Protein AF-A0A4P7UMI3-F1 (afdb_monomer_lite)

Radius of gyration: 27.11 Å; chains: 1; bounding box: 53×42×76 Å

Structure (mmCIF, N/CA/C/O backbone):
data_AF-A0A4P7UMI3-F1
#
_entry.id   AF-A0A4P7UMI3-F1
#
loop_
_atom_site.group_PDB
_atom_site.id
_atom_site.type_symbol
_atom_site.label_atom_id
_atom_site.label_alt_id
_atom_site.label_comp_id
_atom_site.label_asym_id
_atom_site.label_entity_id
_atom_site.label_seq_id
_atom_site.pdbx_PDB_ins_code
_atom_site.Cartn_x
_atom_site.Cartn_y
_atom_site.Cartn_z
_atom_site.occupancy
_atom_site.B_iso_or_equiv
_atom_site.auth_seq_id
_atom_site.auth_comp_id
_atom_site.auth_asym_id
_atom_site.auth_atom_id
_atom_site.pdbx_PDB_model_num
ATOM 1 N N . MET A 1 1 ? -35.601 21.819 -49.169 1.00 41.75 1 MET A N 1
ATOM 2 C CA . MET A 1 1 ? -35.279 20.536 -48.504 1.00 41.75 1 MET A CA 1
ATOM 3 C C . MET A 1 1 ? -33.821 20.596 -48.057 1.00 41.75 1 MET A C 1
ATOM 5 O O . MET A 1 1 ? -32.950 20.647 -48.912 1.00 41.75 1 MET A O 1
ATOM 9 N N . ARG A 1 2 ? -33.549 20.750 -46.751 1.00 39.84 2 ARG A N 1
ATOM 10 C CA . ARG A 1 2 ? -32.180 20.832 -46.203 1.00 39.84 2 ARG A CA 1
ATOM 11 C C . ARG A 1 2 ? -31.706 19.417 -45.875 1.00 39.84 2 ARG A C 1
ATOM 13 O O . ARG A 1 2 ? -32.209 18.818 -44.932 1.00 39.84 2 ARG A O 1
ATOM 20 N N . SER A 1 3 ? -30.777 18.885 -46.658 1.00 42.34 3 SER A N 1
ATOM 21 C CA . SER A 1 3 ? -30.156 17.589 -46.386 1.00 42.34 3 SER A CA 1
ATOM 22 C C . SER A 1 3 ? -29.126 17.758 -45.269 1.00 42.34 3 SER A C 1
ATOM 24 O O . SER A 1 3 ? -28.119 18.443 -45.446 1.00 42.34 3 SER A O 1
ATOM 26 N N . ALA A 1 4 ? -29.408 17.182 -44.101 1.00 52.44 4 ALA A N 1
ATOM 27 C CA . ALA A 1 4 ? -28.515 17.185 -42.951 1.00 52.44 4 ALA A CA 1
ATOM 28 C C . ALA A 1 4 ? -27.269 16.333 -43.245 1.00 52.44 4 ALA A C 1
ATOM 30 O O . ALA A 1 4 ? -27.345 15.111 -43.348 1.00 52.44 4 ALA A O 1
ATOM 31 N N . GLN A 1 5 ? -26.116 16.985 -43.371 1.00 56.56 5 GLN A N 1
ATOM 32 C CA . GLN A 1 5 ? -24.813 16.330 -43.324 1.00 56.56 5 GLN A CA 1
ATOM 33 C C . GLN A 1 5 ? -24.473 16.090 -41.850 1.00 56.56 5 GLN A C 1
ATOM 35 O O . GLN A 1 5 ? -23.994 16.994 -41.174 1.00 56.56 5 GLN A O 1
ATOM 40 N N . ASN A 1 6 ? -24.747 14.892 -41.334 1.00 55.50 6 ASN A N 1
ATOM 41 C CA . ASN A 1 6 ? -24.213 14.456 -40.043 1.00 55.50 6 ASN A CA 1
ATOM 42 C C . ASN A 1 6 ? -23.105 13.428 -40.294 1.00 55.50 6 ASN A C 1
ATOM 44 O O . ASN A 1 6 ? -23.345 12.224 -40.340 1.00 55.50 6 ASN A O 1
ATOM 48 N N . SER A 1 7 ? -21.882 13.924 -40.481 1.00 50.12 7 SER A N 1
ATOM 49 C CA . SER A 1 7 ? -20.668 13.104 -40.472 1.00 50.12 7 SER A CA 1
ATOM 50 C C . SER A 1 7 ? -20.332 12.738 -39.022 1.00 50.12 7 SER A C 1
ATOM 52 O O . SER A 1 7 ? -20.150 13.656 -38.217 1.00 50.12 7 SER A O 1
ATOM 54 N N . PRO A 1 8 ? -20.225 11.452 -38.637 1.00 55.75 8 PRO A N 1
ATOM 55 C CA . PRO A 1 8 ? -19.823 11.112 -37.281 1.00 55.75 8 PRO A CA 1
ATOM 56 C C . PRO A 1 8 ? -18.382 11.576 -37.023 1.00 55.75 8 PRO A C 1
ATOM 58 O O . PRO A 1 8 ? -17.434 11.231 -37.729 1.00 55.75 8 PRO A O 1
ATOM 61 N N . SER A 1 9 ? -18.252 12.405 -35.993 1.00 61.69 9 SER A N 1
ATOM 62 C CA . SER A 1 9 ? -17.026 12.964 -35.434 1.00 61.69 9 SER A CA 1
ATOM 63 C C . SER A 1 9 ? -16.017 11.881 -35.031 1.00 61.69 9 SER A C 1
ATOM 65 O O . SER A 1 9 ? -16.383 10.924 -34.355 1.00 61.69 9 SER A O 1
ATOM 67 N N . ARG A 1 10 ? -14.755 12.083 -35.446 1.00 60.47 10 ARG A N 1
ATOM 68 C CA . ARG A 1 10 ? -13.505 11.347 -35.141 1.00 60.47 10 ARG A CA 1
ATOM 69 C C . ARG A 1 10 ? -13.609 10.187 -34.125 1.00 60.47 10 ARG A C 1
ATOM 71 O O . ARG A 1 10 ? -13.931 10.441 -32.964 1.00 60.47 10 ARG A O 1
ATOM 78 N N . PRO A 1 11 ? -13.179 8.957 -34.474 1.00 53.38 11 PRO A N 1
ATOM 79 C CA . PRO A 1 11 ? -13.021 7.905 -33.479 1.00 53.38 11 PRO A CA 1
ATOM 80 C C . PRO A 1 11 ? -11.912 8.300 -32.497 1.00 53.38 11 PRO A C 1
ATOM 82 O O . PRO A 1 11 ? -10.775 8.571 -32.890 1.00 53.38 11 PRO A O 1
ATOM 85 N N . VAL A 1 12 ? -12.240 8.339 -31.205 1.00 59.09 12 VAL A N 1
ATOM 86 C CA . VAL A 1 12 ? -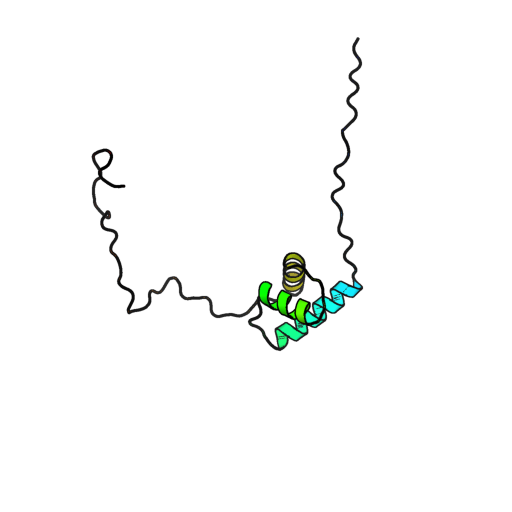11.242 8.437 -30.138 1.00 59.09 12 VAL A CA 1
ATOM 87 C C . VAL A 1 12 ? -10.432 7.147 -30.191 1.00 59.09 12 VAL A C 1
ATOM 89 O O . VAL A 1 12 ? -10.917 6.085 -29.806 1.00 59.09 12 VAL A O 1
ATOM 92 N N . LEU A 1 13 ? -9.210 7.218 -30.720 1.00 56.31 13 LEU A N 1
ATOM 93 C CA . LEU A 1 13 ? -8.275 6.100 -30.689 1.00 56.31 13 LEU A CA 1
ATOM 94 C C . LEU A 1 13 ? -7.947 5.796 -29.224 1.00 56.31 13 LEU A C 1
ATOM 96 O O . LEU A 1 13 ? -7.074 6.422 -28.624 1.00 56.31 13 LEU A O 1
ATOM 100 N N . ILE A 1 14 ? -8.653 4.829 -28.635 1.00 58.97 14 ILE A N 1
ATOM 101 C CA . ILE A 1 14 ? -8.253 4.223 -27.369 1.0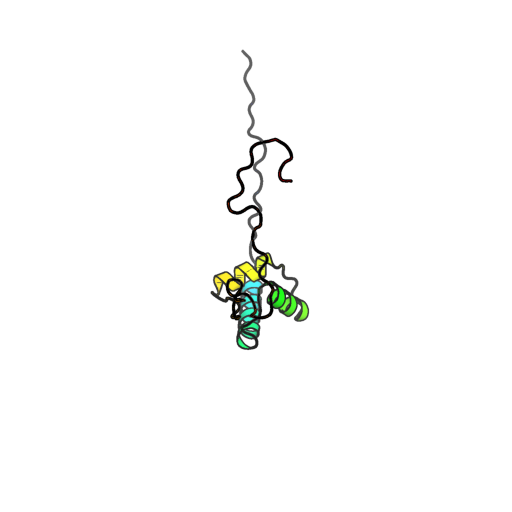0 58.97 14 ILE A CA 1
ATOM 102 C C . ILE A 1 14 ? -6.972 3.453 -27.679 1.00 58.97 14 ILE A C 1
ATOM 104 O O . ILE A 1 14 ? -7.000 2.352 -28.224 1.00 58.97 14 ILE A O 1
ATOM 108 N N . MET A 1 15 ? -5.833 4.090 -27.413 1.00 46.69 15 MET A N 1
ATOM 109 C CA . MET A 1 15 ? -4.510 3.509 -27.606 1.00 46.69 15 MET A CA 1
ATOM 110 C C . MET A 1 15 ? -4.461 2.156 -26.889 1.00 46.69 15 MET A C 1
ATOM 112 O O . MET A 1 15 ? -4.527 2.090 -25.663 1.00 46.69 15 MET A O 1
ATOM 116 N N . CYS A 1 16 ? -4.382 1.073 -27.661 1.00 50.91 16 CYS A N 1
ATOM 117 C CA . CYS A 1 16 ? -4.250 -0.277 -27.139 1.00 50.91 16 CYS A CA 1
ATOM 118 C C . CYS A 1 16 ? -2.764 -0.496 -26.811 1.00 50.91 16 CYS A C 1
ATOM 120 O O . CYS A 1 16 ? -1.949 -0.549 -27.739 1.00 50.91 16 CYS A O 1
ATOM 122 N N . PRO A 1 17 ? -2.347 -0.573 -25.534 1.00 55.03 17 PRO A N 1
ATOM 123 C CA . PRO A 1 17 ? -0.937 -0.720 -25.215 1.00 55.03 17 PRO A CA 1
ATOM 124 C C . PRO A 1 17 ? -0.482 -2.131 -25.600 1.00 55.03 17 PRO A C 1
ATOM 126 O O . PRO A 1 17 ? -0.785 -3.105 -24.909 1.00 55.03 17 PRO A O 1
ATOM 129 N N . LYS A 1 18 ? 0.272 -2.245 -26.698 1.00 58.41 18 LYS A N 1
ATOM 130 C CA . LYS A 1 18 ? 0.998 -3.468 -27.061 1.00 58.41 18 LYS A CA 1
ATOM 131 C C . LYS A 1 18 ? 2.099 -3.687 -26.023 1.00 58.41 18 LYS A C 1
ATOM 133 O O . LYS A 1 18 ? 3.158 -3.068 -26.079 1.00 58.41 18 LYS A O 1
ATOM 138 N N . ALA A 1 19 ? 1.821 -4.513 -25.017 1.00 61.34 19 ALA A N 1
ATOM 139 C CA . ALA A 1 19 ? 2.822 -4.898 -24.033 1.00 61.34 19 ALA A CA 1
ATOM 140 C C . ALA A 1 19 ? 3.894 -5.735 -24.738 1.00 61.34 19 ALA A C 1
ATOM 142 O O . ALA A 1 19 ? 3.579 -6.772 -25.312 1.00 61.34 19 ALA A O 1
ATOM 143 N N . ASN A 1 20 ? 5.151 -5.290 -24.700 1.00 73.75 20 ASN A N 1
ATOM 144 C CA . ASN A 1 20 ? 6.267 -6.109 -25.157 1.00 73.75 20 ASN A CA 1
ATOM 145 C C . ASN A 1 20 ? 6.347 -7.364 -24.252 1.00 73.75 20 ASN A C 1
ATOM 147 O O . ASN A 1 20 ? 6.548 -7.205 -23.037 1.00 73.75 20 ASN A O 1
ATOM 151 N N . PRO A 1 21 ? 6.145 -8.583 -24.790 1.00 74.62 21 PRO A N 1
ATOM 152 C CA . PRO A 1 21 ? 6.073 -9.797 -23.981 1.00 74.62 21 PRO A CA 1
ATOM 153 C C . PRO A 1 21 ? 7.421 -10.137 -23.334 1.00 74.62 21 PRO A C 1
ATOM 155 O O . PRO A 1 21 ? 7.445 -10.515 -22.167 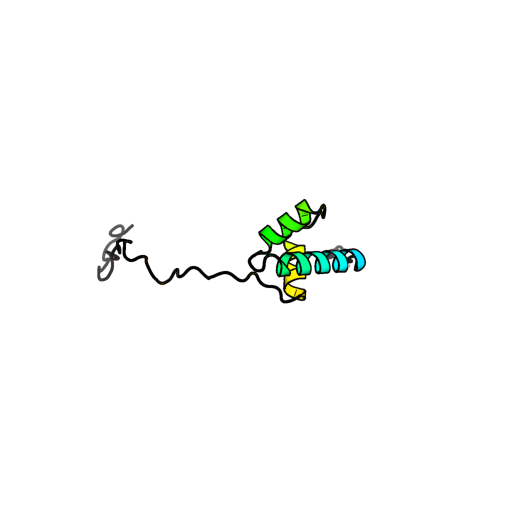1.00 74.62 21 PRO A O 1
ATOM 158 N N . ALA A 1 22 ? 8.542 -9.895 -24.023 1.00 82.44 22 ALA A N 1
ATOM 159 C CA . ALA A 1 22 ? 9.877 -10.233 -23.527 1.00 82.44 22 ALA A CA 1
ATOM 160 C C . ALA A 1 22 ? 10.243 -9.443 -22.259 1.00 82.44 22 ALA A C 1
ATOM 162 O O . ALA A 1 22 ? 10.556 -10.022 -21.223 1.00 82.44 22 ALA A O 1
ATOM 163 N N . LEU A 1 23 ? 10.091 -8.114 -22.295 1.00 86.25 23 LEU A N 1
ATOM 164 C CA . LEU A 1 23 ? 10.327 -7.262 -21.120 1.00 86.25 23 LEU A CA 1
ATOM 165 C C . LEU A 1 23 ? 9.359 -7.561 -19.971 1.00 86.25 23 LEU A C 1
ATOM 167 O O . LEU A 1 23 ? 9.655 -7.284 -18.815 1.00 86.25 23 LEU A O 1
ATOM 171 N N . THR A 1 24 ? 8.171 -8.076 -20.280 1.00 89.81 24 THR A N 1
ATOM 172 C CA . THR A 1 24 ? 7.184 -8.419 -19.255 1.00 89.81 24 THR A CA 1
ATOM 173 C C . THR A 1 24 ? 7.607 -9.660 -18.476 1.00 89.81 24 THR A C 1
ATOM 175 O O . THR A 1 24 ? 7.483 -9.653 -17.256 1.00 89.81 24 THR A O 1
ATOM 178 N N . LEU A 1 25 ? 8.162 -10.667 -19.154 1.00 91.56 25 LEU A N 1
ATOM 179 C CA . LEU A 1 25 ? 8.686 -11.875 -18.517 1.00 91.56 25 LEU A CA 1
ATOM 180 C C . LEU A 1 25 ? 9.893 -11.576 -17.627 1.00 91.56 25 LEU A C 1
ATOM 182 O O . LEU A 1 25 ? 9.907 -12.013 -16.482 1.00 91.56 25 LEU A O 1
ATOM 186 N N . VAL A 1 26 ? 10.841 -10.761 -18.102 1.00 93.94 26 VAL A N 1
ATOM 187 C CA . VAL A 1 26 ? 12.000 -10.341 -17.293 1.00 93.94 26 VAL A CA 1
ATOM 188 C C . VAL A 1 26 ? 11.538 -9.639 -16.014 1.00 93.94 26 VAL A C 1
ATOM 190 O O . VAL A 1 26 ? 11.950 -9.997 -14.918 1.00 93.94 26 VAL A O 1
ATOM 193 N N . LEU A 1 27 ? 10.597 -8.694 -16.123 1.00 93.44 27 LEU A N 1
ATOM 194 C CA . LEU A 1 27 ? 10.054 -8.014 -14.944 1.00 93.44 27 LEU A CA 1
ATOM 195 C C . LEU A 1 27 ? 9.319 -8.966 -13.993 1.00 93.44 27 LEU A C 1
ATOM 197 O O . LEU A 1 27 ? 9.367 -8.754 -12.788 1.00 93.44 27 LEU A O 1
ATOM 201 N N . MET A 1 28 ? 8.615 -9.977 -14.508 1.00 94.50 28 MET A N 1
ATOM 202 C CA . MET A 1 28 ? 7.963 -10.982 -13.665 1.00 94.50 28 MET A CA 1
ATOM 203 C C . MET A 1 28 ? 8.990 -11.829 -12.905 1.00 94.50 28 MET A C 1
ATOM 205 O O . MET A 1 28 ? 8.799 -12.048 -11.716 1.00 94.50 28 MET A O 1
ATOM 209 N N . GLN A 1 29 ? 10.088 -12.237 -13.548 1.00 95.06 29 GLN A N 1
ATOM 210 C CA . GLN A 1 29 ? 11.175 -12.984 -12.903 1.00 95.06 29 GLN A CA 1
ATOM 211 C C . GLN A 1 29 ? 11.853 -12.170 -11.795 1.00 95.06 29 GLN A C 1
ATOM 213 O O . GLN A 1 29 ? 12.053 -12.674 -10.694 1.00 95.06 29 GLN A O 1
ATOM 218 N N . GLU A 1 30 ? 12.145 -10.893 -12.048 1.00 95.38 30 GLU A N 1
ATOM 219 C CA . GLU A 1 30 ? 12.748 -10.019 -11.033 1.00 95.38 30 GLU A CA 1
ATOM 220 C C . GLU A 1 30 ? 11.800 -9.750 -9.858 1.00 95.38 30 GLU A C 1
ATOM 222 O O . GLU A 1 30 ? 12.226 -9.720 -8.704 1.00 95.38 30 GLU A O 1
ATOM 227 N N . ILE A 1 31 ? 10.498 -9.588 -10.130 1.00 95.00 31 ILE A N 1
ATOM 228 C CA . ILE A 1 31 ? 9.487 -9.459 -9.072 1.00 95.00 31 ILE A CA 1
ATOM 229 C C . ILE A 1 31 ? 9.433 -10.732 -8.225 1.00 95.00 31 ILE A C 1
ATOM 231 O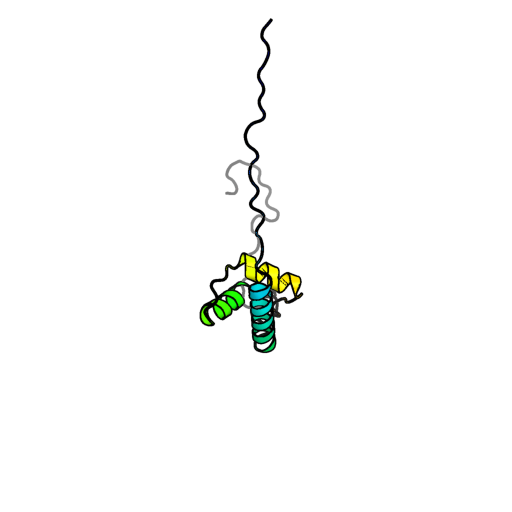 O . ILE A 1 31 ? 9.358 -10.626 -7.004 1.00 95.00 31 ILE A O 1
ATOM 235 N N . ASP A 1 32 ? 9.464 -11.909 -8.851 1.00 95.00 32 ASP A N 1
ATOM 236 C CA . ASP A 1 32 ? 9.421 -13.199 -8.157 1.00 95.00 32 ASP A CA 1
ATOM 237 C C . ASP A 1 32 ? 10.640 -13.391 -7.244 1.00 95.00 32 ASP A C 1
ATOM 239 O O . ASP A 1 32 ? 10.504 -13.695 -6.055 1.00 95.00 32 ASP A O 1
ATOM 243 N N . ARG A 1 33 ? 11.836 -13.090 -7.766 1.00 95.38 33 ARG A N 1
ATOM 244 C CA . ARG A 1 33 ? 13.089 -13.112 -7.005 1.00 95.38 33 ARG A CA 1
ATOM 245 C C . ARG A 1 33 ? 13.041 -12.164 -5.807 1.00 95.38 33 ARG A C 1
ATOM 247 O O . ARG A 1 33 ? 13.268 -12.587 -4.676 1.00 95.38 33 ARG A O 1
ATOM 254 N N . ALA A 1 34 ? 12.695 -10.897 -6.038 1.00 94.31 34 ALA A N 1
ATOM 255 C CA . ALA A 1 34 ? 12.630 -9.894 -4.977 1.00 94.31 34 ALA A CA 1
ATOM 256 C C . ALA A 1 34 ? 11.564 -10.229 -3.922 1.00 94.31 34 ALA A C 1
ATOM 258 O O . ALA A 1 34 ? 11.750 -9.942 -2.742 1.00 94.31 34 ALA A O 1
ATOM 259 N N . PHE A 1 35 ? 10.444 -10.836 -4.325 1.00 93.44 35 PHE A N 1
ATOM 260 C CA . PHE A 1 35 ? 9.391 -11.247 -3.399 1.00 93.44 35 PHE A CA 1
ATOM 261 C C . PHE A 1 35 ? 9.790 -12.472 -2.564 1.00 93.44 35 PHE A C 1
ATOM 263 O O . PHE A 1 35 ? 9.421 -12.549 -1.393 1.00 93.44 35 PHE A O 1
ATOM 270 N N . THR A 1 36 ? 10.570 -13.391 -3.138 1.00 92.69 36 THR A N 1
ATOM 271 C CA . THR A 1 36 ? 11.130 -14.553 -2.429 1.00 92.69 36 THR A CA 1
ATOM 272 C C . THR A 1 36 ? 12.109 -14.121 -1.339 1.00 92.69 36 THR A C 1
ATOM 274 O O . THR A 1 36 ? 12.066 -14.644 -0.228 1.00 92.69 36 THR A O 1
ATOM 277 N N . GLU A 1 37 ? 12.959 -13.135 -1.630 1.00 93.38 37 GLU A N 1
ATOM 278 C CA . GLU A 1 37 ? 13.898 -12.574 -0.652 1.00 93.38 37 GLU A CA 1
ATOM 279 C C . GLU A 1 37 ? 13.176 -11.703 0.396 1.00 93.38 37 GLU A C 1
ATOM 281 O O . GLU A 1 37 ? 13.476 -11.775 1.591 1.00 93.38 37 GLU A O 1
ATOM 286 N N . TRP A 1 38 ? 12.185 -10.907 -0.026 1.00 92.75 38 TRP A N 1
ATOM 287 C CA . TRP A 1 38 ? 11.497 -9.933 0.827 1.00 92.75 38 TRP A CA 1
ATOM 288 C C . TRP A 1 38 ? 9.962 -9.965 0.647 1.00 92.75 38 TRP A C 1
ATOM 290 O O . TRP A 1 38 ? 9.380 -9.116 -0.041 1.00 92.75 38 TRP A O 1
ATOM 300 N N . PRO A 1 39 ? 9.247 -10.872 1.341 1.00 90.38 39 PRO A N 1
ATOM 301 C CA . PRO A 1 39 ? 7.806 -11.094 1.139 1.00 90.38 39 PRO A CA 1
ATOM 302 C C . PRO A 1 39 ? 6.903 -9.949 1.641 1.00 90.38 39 PRO A C 1
ATOM 304 O O . PRO A 1 39 ? 5.689 -9.946 1.416 1.00 90.38 39 PRO A O 1
ATOM 307 N N . PHE A 1 40 ? 7.471 -8.946 2.315 1.00 90.19 40 PHE A N 1
ATOM 308 C CA . PHE A 1 40 ? 6.757 -7.759 2.795 1.00 90.19 40 PHE A CA 1
ATOM 309 C C . PHE A 1 40 ? 6.727 -6.609 1.772 1.00 90.19 40 PHE A C 1
ATOM 311 O O . PHE A 1 40 ? 6.057 -5.597 2.006 1.00 90.19 40 PHE A O 1
ATOM 318 N N . LEU A 1 41 ? 7.424 -6.735 0.635 1.00 92.12 41 LEU A N 1
ATOM 319 C CA . LEU A 1 41 ? 7.502 -5.668 -0.360 1.00 92.12 41 LEU A CA 1
ATOM 320 C C . LEU A 1 41 ? 6.153 -5.433 -1.048 1.00 92.12 41 LEU A C 1
ATOM 322 O O . LEU A 1 41 ? 5.664 -6.218 -1.861 1.00 92.12 41 LEU A O 1
ATOM 326 N N . GLY A 1 42 ? 5.556 -4.277 -0.764 1.00 92.12 42 GLY A N 1
ATOM 327 C CA . GLY A 1 42 ? 4.380 -3.790 -1.481 1.00 92.12 42 GLY A CA 1
ATOM 328 C C . GLY A 1 42 ? 4.719 -3.197 -2.849 1.00 92.12 42 GLY A C 1
ATOM 329 O O . GLY A 1 42 ? 5.864 -2.892 -3.160 1.00 92.12 42 GLY A O 1
ATOM 330 N N . VAL A 1 43 ? 3.687 -2.892 -3.641 1.00 94.69 43 VAL A N 1
ATOM 331 C CA . VAL A 1 43 ? 3.811 -2.303 -4.994 1.00 94.69 43 VAL A CA 1
ATOM 332 C C . VAL A 1 43 ? 4.750 -1.089 -5.057 1.00 94.69 43 VAL A C 1
ATOM 334 O O . VAL A 1 43 ? 5.435 -0.886 -6.057 1.00 94.69 43 VAL A O 1
ATOM 337 N N . ARG A 1 44 ? 4.752 -0.235 -4.022 1.00 94.06 44 ARG A N 1
ATOM 338 C CA . ARG A 1 44 ? 5.595 0.974 -4.001 1.00 94.06 44 ARG A CA 1
ATOM 339 C C . ARG A 1 44 ? 7.073 0.618 -3.902 1.00 94.06 44 ARG A C 1
ATOM 341 O O . ARG A 1 44 ? 7.841 1.143 -4.705 1.00 94.06 44 ARG A O 1
ATOM 348 N N . GLN A 1 45 ? 7.399 -0.261 -2.956 1.00 94.19 45 GLN A N 1
ATOM 349 C CA . GLN A 1 45 ? 8.758 -0.703 -2.663 1.00 94.19 45 GLN A CA 1
ATOM 350 C C . GLN A 1 45 ? 9.270 -1.605 -3.784 1.00 94.19 45 GLN A C 1
ATOM 352 O O . GLN A 1 45 ? 10.339 -1.352 -4.307 1.00 94.19 45 GLN A O 1
ATOM 357 N N . MET A 1 46 ? 8.446 -2.533 -4.281 1.00 95.19 46 MET A N 1
ATOM 358 C CA . MET A 1 46 ? 8.780 -3.363 -5.442 1.00 95.19 46 MET A CA 1
ATOM 359 C C . MET A 1 46 ? 9.139 -2.512 -6.669 1.00 95.19 46 MET A C 1
ATOM 361 O O . MET A 1 46 ? 10.092 -2.792 -7.385 1.00 95.19 46 MET A O 1
ATOM 365 N N . ARG A 1 47 ? 8.414 -1.409 -6.895 1.00 95.94 47 ARG A N 1
ATOM 366 C CA . ARG A 1 47 ? 8.772 -0.451 -7.946 1.00 95.94 47 ARG A CA 1
ATOM 367 C C . ARG A 1 47 ? 10.110 0.241 -7.673 1.00 95.94 47 ARG A C 1
ATOM 369 O O . ARG A 1 47 ? 10.831 0.463 -8.632 1.00 95.94 47 ARG A O 1
ATOM 376 N N . ASP A 1 48 ? 10.425 0.601 -6.426 1.00 94.75 48 ASP A N 1
ATOM 377 C CA . ASP A 1 48 ? 11.737 1.185 -6.095 1.00 94.75 48 ASP A CA 1
ATOM 378 C C . ASP A 1 48 ? 12.861 0.179 -6.335 1.00 94.75 48 ASP A C 1
ATOM 380 O O . ASP A 1 48 ? 13.845 0.531 -6.974 1.00 94.75 48 ASP A O 1
ATOM 384 N N . CYS A 1 49 ? 12.679 -1.076 -5.915 1.00 94.19 49 CYS A N 1
ATOM 385 C CA . CYS A 1 49 ? 13.628 -2.161 -6.156 1.00 94.19 49 CYS A CA 1
ATOM 386 C C . CYS A 1 49 ? 13.909 -2.327 -7.654 1.00 94.19 49 CYS A C 1
ATOM 388 O O . CYS A 1 49 ? 15.060 -2.337 -8.070 1.00 94.19 49 CYS A O 1
ATOM 390 N N . LEU A 1 50 ? 12.865 -2.370 -8.486 1.00 94.31 50 LEU A N 1
ATOM 391 C CA . LEU A 1 50 ? 13.029 -2.492 -9.937 1.00 94.31 50 LEU A CA 1
ATOM 392 C C . LEU A 1 50 ? 13.707 -1.265 -10.565 1.00 94.31 50 LEU A C 1
ATOM 394 O O . LEU A 1 50 ? 14.499 -1.420 -11.490 1.00 94.31 50 LEU A O 1
ATOM 398 N N . VAL A 1 51 ? 13.427 -0.058 -10.067 1.00 94.81 51 VAL A N 1
ATOM 399 C CA . VAL A 1 51 ? 14.111 1.164 -10.524 1.00 94.81 51 VAL A CA 1
ATOM 400 C C . VAL A 1 51 ? 15.588 1.145 -10.134 1.00 94.81 51 VAL A C 1
ATOM 402 O O . VAL A 1 51 ? 16.425 1.513 -10.952 1.00 94.81 51 VAL A O 1
ATOM 405 N N . LEU A 1 52 ? 15.916 0.668 -8.932 1.00 93.81 52 LEU A N 1
ATOM 406 C CA . LEU A 1 52 ? 17.296 0.513 -8.468 1.00 93.81 52 LEU A CA 1
ATOM 407 C C . LEU A 1 52 ? 18.076 -0.506 -9.313 1.00 93.81 52 LEU A C 1
ATOM 409 O O . LEU A 1 52 ? 19.251 -0.301 -9.590 1.00 93.81 52 LEU A O 1
ATOM 413 N N . LEU A 1 53 ? 17.401 -1.557 -9.783 1.00 92.31 53 LEU A N 1
ATOM 414 C CA . LEU A 1 53 ? 17.941 -2.545 -10.725 1.00 92.31 53 LEU A CA 1
ATOM 415 C C . LEU A 1 53 ? 18.072 -2.015 -12.170 1.00 92.31 53 LEU A C 1
ATOM 417 O O . LEU A 1 53 ? 18.534 -2.739 -13.046 1.00 92.31 53 LEU A O 1
ATOM 421 N N . GLY A 1 54 ? 17.670 -0.767 -12.439 1.00 93.38 54 GLY A N 1
ATOM 422 C CA . GLY A 1 54 ? 17.804 -0.116 -13.747 1.00 93.38 54 GLY A CA 1
ATOM 423 C C . GLY A 1 54 ? 16.559 -0.177 -14.639 1.00 93.38 54 GLY A C 1
ATOM 424 O O . GLY A 1 54 ? 16.584 0.313 -15.770 1.00 93.38 54 GLY A O 1
ATOM 425 N N . TYR A 1 55 ? 15.436 -0.723 -14.160 1.00 92.00 55 TYR A N 1
ATOM 426 C CA . TYR A 1 55 ? 14.201 -0.790 -14.942 1.00 92.00 55 TYR A CA 1
ATOM 427 C C . TYR A 1 55 ? 13.345 0.475 -14.791 1.00 92.00 55 TYR A C 1
ATOM 429 O O . TYR A 1 55 ? 12.865 0.822 -13.713 1.00 92.00 55 TYR A O 1
ATOM 437 N N . SER A 1 56 ? 13.023 1.121 -15.913 1.00 90.50 56 SER A N 1
ATOM 438 C CA . SER A 1 56 ? 12.065 2.235 -15.949 1.00 90.50 56 SER A CA 1
ATOM 439 C C . SER A 1 56 ? 10.615 1.729 -15.925 1.00 90.50 56 SER A C 1
ATOM 441 O O . SER A 1 56 ? 9.977 1.551 -16.966 1.00 90.50 56 SER A O 1
ATOM 443 N N . VAL A 1 57 ? 10.072 1.469 -14.728 1.00 91.44 57 VAL A N 1
ATOM 444 C CA . VAL A 1 57 ? 8.703 0.947 -14.543 1.00 91.44 57 VAL A CA 1
ATOM 445 C C . VAL A 1 57 ? 7.819 1.818 -13.648 1.00 91.44 57 VAL A C 1
ATOM 447 O O . VAL A 1 57 ? 8.196 2.282 -12.577 1.00 91.44 57 VAL A O 1
ATOM 450 N N . GLY A 1 58 ? 6.565 2.001 -14.071 1.00 92.88 58 GLY A N 1
ATOM 451 C CA . GLY A 1 58 ? 5.554 2.718 -13.293 1.00 92.88 58 GLY A CA 1
ATOM 452 C C . GLY A 1 58 ? 4.804 1.830 -12.292 1.00 92.88 58 GLY A C 1
ATOM 453 O O . GLY A 1 58 ? 4.580 0.640 -12.524 1.00 92.88 58 GLY A O 1
ATOM 454 N N . ARG A 1 59 ? 4.277 2.440 -11.218 1.00 94.44 59 ARG A N 1
ATOM 455 C CA . ARG A 1 59 ? 3.489 1.754 -10.166 1.00 94.44 59 ARG A CA 1
ATOM 456 C C . ARG A 1 59 ? 2.292 0.963 -10.711 1.00 94.44 59 ARG A C 1
ATOM 458 O O . ARG A 1 59 ? 1.981 -0.110 -10.204 1.00 94.44 59 ARG A O 1
ATOM 465 N N . LYS A 1 60 ? 1.608 1.486 -11.739 1.00 94.50 60 LYS A N 1
ATOM 466 C CA . LYS A 1 60 ? 0.457 0.814 -12.376 1.00 94.50 60 LYS A CA 1
ATOM 467 C C . LYS A 1 60 ? 0.870 -0.510 -13.032 1.00 94.50 60 LYS A C 1
ATOM 469 O O . LYS A 1 60 ? 0.130 -1.484 -12.931 1.00 94.50 60 LYS A O 1
ATOM 474 N N . ARG A 1 61 ? 2.054 -0.547 -13.656 1.00 92.56 61 ARG A N 1
ATOM 475 C CA . ARG A 1 61 ? 2.593 -1.741 -14.319 1.00 92.56 61 ARG A CA 1
ATOM 476 C C . ARG A 1 61 ? 2.984 -2.798 -13.294 1.00 92.56 61 ARG A C 1
ATOM 478 O O . ARG A 1 61 ? 2.488 -3.911 -13.385 1.00 92.56 61 ARG A O 1
ATOM 485 N N . VAL A 1 62 ? 3.757 -2.423 -12.276 1.00 94.50 62 VAL A N 1
ATOM 486 C CA . VAL A 1 62 ? 4.157 -3.334 -11.187 1.00 94.50 62 VAL A CA 1
ATOM 487 C C . VAL A 1 62 ? 2.933 -3.922 -10.481 1.00 94.50 62 VAL A C 1
ATOM 489 O O . VAL A 1 62 ? 2.833 -5.133 -10.335 1.00 94.50 62 VAL A O 1
ATOM 492 N N . ARG A 1 63 ? 1.928 -3.092 -10.156 1.00 95.38 63 ARG A N 1
ATOM 493 C CA . ARG A 1 63 ? 0.659 -3.567 -9.575 1.00 95.38 63 ARG A CA 1
ATOM 494 C C . ARG A 1 63 ? -0.035 -4.607 -10.453 1.00 95.38 63 ARG A C 1
ATOM 496 O O . ARG A 1 63 ? -0.571 -5.575 -9.926 1.00 95.38 63 ARG A O 1
ATOM 503 N N . ARG A 1 64 ? -0.085 -4.380 -11.769 1.00 94.31 64 ARG A N 1
ATOM 504 C CA . ARG A 1 64 ? -0.692 -5.324 -12.714 1.00 94.31 64 ARG A CA 1
ATOM 505 C C . ARG A 1 64 ? 0.065 -6.652 -12.710 1.00 94.31 64 ARG A C 1
ATOM 507 O O . ARG A 1 64 ? -0.587 -7.682 -12.632 1.00 94.31 64 ARG A O 1
ATOM 514 N N . LEU A 1 65 ? 1.398 -6.624 -12.775 1.00 94.06 65 LEU A N 1
ATOM 515 C CA . LEU A 1 65 ? 2.226 -7.836 -12.799 1.00 94.06 65 LEU A CA 1
ATOM 516 C C . LEU A 1 65 ? 2.098 -8.638 -11.503 1.00 94.06 65 LEU A C 1
ATOM 518 O O . LEU A 1 65 ? 1.761 -9.812 -11.567 1.00 94.06 65 LEU A O 1
ATOM 522 N N . MET A 1 66 ? 2.225 -7.989 -10.342 1.00 94.62 66 MET A N 1
ATOM 523 C CA . MET A 1 66 ? 2.034 -8.654 -9.046 1.00 94.62 66 MET A CA 1
ATOM 524 C C . MET A 1 66 ? 0.643 -9.296 -8.929 1.00 94.62 66 MET A C 1
ATOM 526 O O . MET A 1 66 ? 0.529 -10.421 -8.464 1.00 94.62 66 MET A O 1
ATOM 530 N N . ARG A 1 67 ? -0.417 -8.625 -9.413 1.00 94.88 67 ARG A N 1
ATOM 531 C CA . ARG A 1 67 ? -1.775 -9.199 -9.441 1.00 94.88 67 ARG A CA 1
ATOM 532 C C . ARG A 1 67 ? -1.899 -10.405 -10.368 1.00 94.88 67 ARG A C 1
ATOM 534 O O . ARG A 1 67 ? -2.585 -11.348 -10.003 1.00 94.88 67 ARG A O 1
ATOM 541 N N . LEU A 1 68 ? -1.274 -10.366 -11.546 1.00 94.19 68 LEU A N 1
ATOM 542 C CA . LEU A 1 68 ? -1.270 -11.502 -12.476 1.00 94.19 68 LEU A CA 1
ATOM 543 C C . LEU A 1 68 ? -0.542 -12.712 -11.885 1.00 94.19 68 LEU A C 1
ATOM 545 O O . LEU A 1 68 ? -0.974 -13.835 -12.100 1.00 94.19 68 LEU A O 1
ATOM 549 N N . MET A 1 69 ? 0.522 -12.472 -11.121 1.00 93.88 69 MET A N 1
ATOM 550 C CA . MET A 1 69 ? 1.289 -13.510 -10.429 1.00 93.88 69 MET A CA 1
ATOM 551 C C . MET A 1 69 ? 0.648 -13.960 -9.104 1.00 93.88 69 MET A C 1
ATOM 553 O O . MET A 1 69 ? 1.155 -14.871 -8.464 1.00 93.88 69 MET A O 1
ATOM 557 N N . GLY A 1 70 ? -0.435 -13.318 -8.652 1.00 92.75 70 GLY A N 1
ATOM 558 C CA . GLY A 1 70 ? -1.061 -13.620 -7.359 1.00 92.75 70 GLY A CA 1
ATOM 559 C C . GLY A 1 70 ? -0.243 -13.185 -6.135 1.00 92.75 70 GLY A C 1
ATOM 560 O O . GLY A 1 70 ? -0.555 -13.588 -5.018 1.00 92.75 70 GLY A O 1
ATOM 561 N N . LEU A 1 71 ? 0.777 -12.344 -6.319 1.00 92.19 71 LEU A N 1
ATOM 562 C CA . LEU A 1 71 ? 1.655 -11.885 -5.246 1.00 92.19 71 LEU A CA 1
ATOM 563 C C . LEU A 1 71 ? 1.037 -10.704 -4.491 1.00 92.19 71 LEU A C 1
ATOM 565 O O . LEU A 1 71 ? 0.634 -9.689 -5.075 1.00 92.19 71 LEU A O 1
ATOM 569 N N . MET A 1 72 ? 1.018 -10.808 -3.165 1.00 89.00 72 MET A N 1
ATOM 570 C CA . MET A 1 72 ? 0.564 -9.757 -2.261 1.00 89.00 72 MET A CA 1
ATOM 571 C C . MET A 1 72 ? 1.533 -9.640 -1.092 1.00 89.00 72 MET A C 1
ATOM 573 O O . MET A 1 72 ? 1.889 -10.643 -0.486 1.00 89.00 72 MET A O 1
ATOM 577 N N . ALA A 1 73 ? 1.923 -8.409 -0.759 1.00 87.12 73 ALA A N 1
ATOM 578 C CA . ALA A 1 73 ? 2.786 -8.150 0.386 1.00 87.12 73 ALA A CA 1
ATOM 579 C C . ALA A 1 73 ? 2.176 -8.721 1.669 1.00 87.12 73 ALA A C 1
ATOM 581 O O . ALA A 1 73 ? 1.044 -8.381 2.028 1.00 87.12 73 ALA A O 1
ATOM 582 N N . VAL A 1 74 ? 2.947 -9.557 2.358 1.00 87.44 74 VAL A N 1
ATOM 583 C CA . VAL A 1 74 ? 2.557 -10.159 3.629 1.00 87.44 74 VAL A CA 1
ATOM 584 C C . VAL A 1 74 ? 3.067 -9.262 4.748 1.00 87.44 74 VAL A C 1
ATOM 586 O O . VAL A 1 74 ? 4.265 -9.155 4.988 1.00 87.44 74 VAL A O 1
ATOM 589 N N . TYR A 1 75 ? 2.149 -8.582 5.429 1.00 83.31 75 TYR A N 1
ATOM 590 C CA . TYR A 1 75 ? 2.455 -7.776 6.607 1.00 83.31 75 TYR A CA 1
ATOM 591 C C . TYR A 1 75 ? 1.348 -7.914 7.647 1.00 83.31 75 TYR A C 1
ATOM 593 O O . TYR A 1 75 ? 0.183 -8.162 7.317 1.00 83.31 75 TYR A O 1
ATOM 601 N N . GLN A 1 76 ? 1.704 -7.732 8.920 1.00 80.06 76 GLN A N 1
ATOM 602 C CA . GLN A 1 76 ? 0.715 -7.678 9.989 1.00 80.06 76 GLN A CA 1
ATOM 603 C 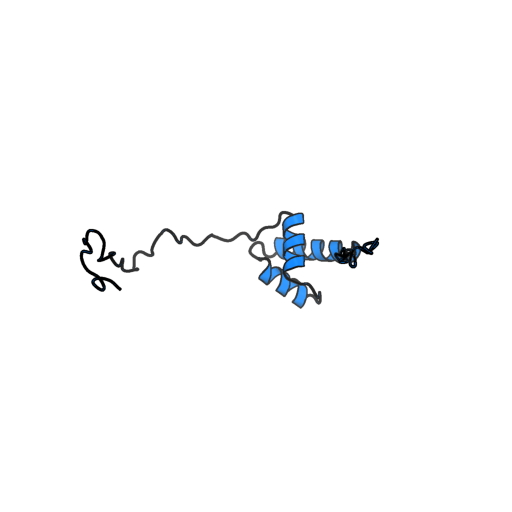C . GLN A 1 76 ? -0.152 -6.436 9.785 1.00 80.06 76 GLN A C 1
ATOM 605 O O . GLN A 1 76 ? 0.340 -5.306 9.795 1.00 80.06 76 GLN A O 1
ATOM 610 N N . LYS A 1 77 ? -1.455 -6.635 9.569 1.00 81.62 77 LYS A N 1
ATOM 611 C CA . LYS A 1 77 ? -2.391 -5.511 9.511 1.00 81.62 77 LYS A CA 1
ATOM 612 C C . LYS A 1 77 ? -2.383 -4.812 10.875 1.00 81.62 77 LYS A C 1
ATOM 614 O O . LYS A 1 77 ? -2.492 -5.502 11.892 1.00 81.62 77 LYS A O 1
ATOM 619 N N . PRO A 1 78 ? -2.279 -3.473 10.922 1.00 82.19 78 PRO A N 1
ATOM 620 C CA . PRO A 1 78 ? -2.363 -2.764 12.188 1.00 82.19 78 PRO A CA 1
ATOM 621 C C . PRO A 1 78 ? -3.720 -3.048 12.838 1.00 82.19 78 PRO A C 1
ATOM 623 O O . PRO A 1 78 ? -4.756 -3.021 12.170 1.00 82.19 78 PRO A O 1
ATOM 626 N N . LYS A 1 79 ? -3.720 -3.317 14.147 1.00 83.19 79 LYS A N 1
ATOM 627 C CA . LYS A 1 79 ? -4.937 -3.519 14.945 1.00 83.19 79 LYS A CA 1
ATOM 628 C C . LYS A 1 79 ? -5.617 -2.171 15.217 1.00 83.19 79 LYS A C 1
ATOM 630 O O . LYS A 1 79 ? -5.667 -1.721 16.351 1.00 83.19 79 LYS A O 1
ATOM 635 N N . THR A 1 80 ? -6.140 -1.514 14.184 1.00 85.06 80 THR A N 1
ATOM 636 C CA . THR A 1 80 ? -6.763 -0.178 14.301 1.00 85.06 80 THR A CA 1
ATOM 637 C C . THR A 1 80 ? -8.024 -0.162 15.164 1.00 85.06 80 THR A C 1
ATOM 639 O O . THR A 1 80 ? -8.385 0.883 15.693 1.00 85.06 80 THR A O 1
ATOM 642 N N . SER A 1 81 ? -8.684 -1.308 15.336 1.00 83.31 81 SER A N 1
ATOM 643 C CA . SER A 1 81 ? -9.866 -1.445 16.194 1.00 83.31 81 SER A CA 1
ATOM 644 C C . SER A 1 81 ? -9.539 -1.570 17.683 1.00 83.31 81 SER A C 1
ATOM 646 O O . SER A 1 81 ? -10.426 -1.378 18.509 1.00 83.31 81 SER A O 1
ATOM 648 N N . ILE A 1 82 ? -8.298 -1.921 18.037 1.00 84.12 82 ILE A N 1
ATOM 649 C CA . ILE A 1 82 ? -7.894 -2.124 19.429 1.00 84.12 82 ILE A CA 1
ATOM 650 C C . ILE A 1 82 ? -7.069 -0.904 19.848 1.00 84.12 82 ILE A C 1
ATOM 652 O O . ILE A 1 82 ? -5.942 -0.750 19.373 1.00 84.12 82 ILE A O 1
ATOM 656 N N . PRO A 1 83 ? -7.606 -0.016 20.703 1.00 83.19 83 PRO A N 1
ATOM 657 C CA . PRO A 1 83 ? -6.844 1.120 21.196 1.00 83.19 83 PRO A CA 1
ATOM 658 C C . PRO A 1 83 ? -5.694 0.640 22.086 1.00 83.19 83 PRO A C 1
ATOM 660 O O . PRO A 1 83 ? -5.830 -0.346 22.814 1.00 83.19 83 PRO A O 1
ATOM 663 N N . HIS A 1 84 ? -4.568 1.354 22.041 1.00 82.69 84 HIS A N 1
ATOM 664 C CA . HIS A 1 84 ? -3.468 1.132 22.975 1.00 82.69 84 HIS A CA 1
ATOM 665 C C . HIS A 1 84 ? -3.955 1.382 24.417 1.00 82.69 84 HIS A C 1
ATOM 667 O O . HIS A 1 84 ? -4.716 2.334 24.611 1.00 82.69 84 HIS A O 1
ATOM 673 N N . PRO A 1 85 ? -3.538 0.586 25.422 1.00 84.56 85 PRO A N 1
ATOM 674 C CA . PRO A 1 85 ? -3.994 0.748 26.808 1.00 84.56 85 PRO A CA 1
ATOM 675 C C . PRO A 1 85 ? -3.767 2.155 27.375 1.00 84.56 85 PRO A C 1
ATOM 677 O O . PRO A 1 85 ? -4.579 2.651 28.146 1.00 84.56 85 PRO A O 1
ATOM 680 N N . GLU A 1 86 ? -2.690 2.808 26.946 1.00 90.19 86 GLU A N 1
ATOM 681 C CA . GLU A 1 86 ? -2.307 4.153 27.392 1.00 90.19 86 GLU A CA 1
ATOM 682 C C . GLU A 1 86 ? -3.053 5.280 26.657 1.00 90.19 86 GLU A C 1
ATOM 684 O O . GLU A 1 86 ? -2.907 6.449 27.006 1.00 90.19 86 GLU A O 1
ATOM 689 N N . HIS A 1 87 ? -3.846 4.971 25.623 1.00 85.31 87 HIS A N 1
ATOM 690 C CA . HIS A 1 87 ? -4.565 5.999 24.876 1.00 85.31 87 HIS A CA 1
ATOM 691 C C . HIS A 1 87 ? -5.856 6.395 25.602 1.00 85.31 87 HIS A C 1
ATOM 693 O O . HIS A 1 87 ? -6.808 5.614 25.695 1.00 85.31 87 HIS A O 1
ATOM 699 N N . THR A 1 88 ? -5.903 7.645 26.068 1.00 86.31 88 THR A N 1
ATOM 700 C CA . THR A 1 88 ? -7.088 8.250 26.682 1.00 86.31 88 THR A CA 1
ATOM 701 C C . THR A 1 88 ? -8.295 8.167 25.751 1.00 86.31 88 THR A C 1
ATOM 703 O O . THR A 1 88 ? -8.285 8.673 24.629 1.00 86.31 88 THR A O 1
ATOM 706 N N . ARG A 1 89 ? -9.377 7.547 26.230 1.00 83.25 89 ARG A N 1
ATOM 707 C CA . ARG A 1 89 ? -10.663 7.542 25.526 1.00 83.25 89 ARG A CA 1
ATOM 708 C C . ARG A 1 89 ? -11.374 8.867 25.773 1.00 83.25 89 ARG A C 1
ATOM 710 O O . ARG A 1 89 ? -11.774 9.142 26.899 1.00 83.25 89 ARG A O 1
ATOM 717 N N . TYR A 1 90 ? -11.582 9.647 24.719 1.00 86.81 90 TYR A N 1
ATOM 718 C CA . TYR A 1 90 ? -12.398 10.858 24.780 1.00 86.81 90 TYR A CA 1
ATOM 719 C C . TYR A 1 90 ? -13.877 10.488 24.607 1.00 86.81 90 TYR A C 1
ATOM 721 O O . TYR A 1 90 ? -14.261 10.019 23.529 1.00 86.81 90 TYR A O 1
ATOM 729 N N . PRO A 1 91 ? -14.722 10.635 25.645 1.00 87.12 91 PRO A N 1
ATOM 730 C CA . PRO A 1 91 ? -16.145 10.368 25.508 1.00 87.12 91 PRO A CA 1
ATOM 731 C C . PRO A 1 91 ? -16.770 11.379 24.544 1.00 87.12 91 PRO A C 1
ATOM 733 O O . PRO A 1 91 ? -16.430 12.561 24.541 1.00 87.12 91 PRO A O 1
ATOM 736 N N . TYR A 1 92 ? -17.712 10.920 23.724 1.00 89.50 92 TYR A N 1
ATOM 737 C CA . TYR A 1 92 ? -18.480 11.813 22.865 1.00 89.50 92 TYR A CA 1
ATOM 738 C C . TYR A 1 92 ? -19.482 12.597 23.716 1.00 89.50 92 TYR A C 1
ATOM 740 O O . TYR A 1 92 ? -20.522 12.066 24.104 1.00 89.50 92 TYR A O 1
ATOM 748 N N . LEU A 1 93 ? -19.151 13.855 24.008 1.00 86.88 93 LEU A N 1
ATOM 749 C CA . LEU A 1 93 ? -19.878 14.703 24.961 1.00 86.88 93 LEU A CA 1
ATOM 750 C C . LEU A 1 93 ? -21.300 15.074 24.515 1.00 86.88 93 LEU A C 1
ATOM 752 O O . LEU A 1 93 ? -22.110 15.504 25.324 1.00 86.88 93 LEU A O 1
ATOM 756 N N . LEU A 1 94 ? -21.616 14.881 23.236 1.00 89.25 94 LEU A N 1
ATOM 757 C CA . LEU A 1 94 ? -22.940 15.149 22.674 1.00 89.25 94 LEU A CA 1
ATOM 758 C C . LEU A 1 94 ? -23.868 13.929 22.742 1.00 89.25 94 LEU A C 1
ATOM 760 O O . LEU A 1 94 ? -25.033 14.005 22.351 1.00 89.25 94 LEU A O 1
ATOM 764 N N . ARG A 1 95 ? -23.374 12.777 23.216 1.00 87.44 95 ARG A N 1
ATOM 765 C CA . ARG A 1 95 ? -24.189 11.568 23.347 1.00 87.44 95 ARG A CA 1
ATOM 766 C C . ARG A 1 95 ? -25.288 11.806 24.389 1.00 87.44 95 ARG A C 1
ATOM 768 O O . ARG A 1 95 ? -24.996 11.947 25.568 1.00 87.44 95 ARG A O 1
ATOM 775 N N . GLY A 1 96 ? -26.546 11.805 23.946 1.00 86.81 96 GLY A N 1
ATOM 776 C CA . GLY A 1 96 ? -27.718 12.017 24.808 1.00 86.81 96 GLY A CA 1
ATOM 777 C C . GLY A 1 96 ? -28.136 13.481 24.976 1.00 86.81 96 GLY A C 1
ATOM 778 O O . GLY A 1 96 ? -29.066 13.756 25.728 1.00 86.81 96 GLY A O 1
ATOM 779 N N . LEU A 1 97 ? -27.490 14.419 24.277 1.00 89.75 97 LEU A N 1
ATOM 780 C CA . LEU A 1 97 ? -27.838 15.835 24.336 1.00 89.75 97 LEU A CA 1
ATOM 781 C C . LEU A 1 97 ? -28.911 16.168 23.288 1.00 89.75 97 LEU A C 1
ATOM 783 O O . LEU A 1 97 ? -28.680 16.035 22.088 1.00 89.75 97 LEU A O 1
ATOM 787 N N . SER A 1 98 ? -30.089 16.616 23.731 1.00 88.94 98 SER A N 1
ATOM 788 C CA . SER A 1 98 ? -31.132 17.130 22.836 1.00 88.94 98 SER A CA 1
ATOM 789 C C . SER A 1 98 ? -30.767 18.537 22.351 1.00 88.94 98 SER A C 1
ATOM 791 O O . SER A 1 98 ? -30.678 19.477 23.147 1.00 88.94 98 SER A O 1
ATOM 793 N N . ILE A 1 99 ? -30.561 18.685 21.045 1.00 90.06 99 ILE A N 1
ATOM 794 C CA . ILE A 1 99 ? -30.243 19.962 20.400 1.00 90.06 99 ILE A CA 1
ATOM 795 C C . ILE A 1 99 ? -31.560 20.624 19.985 1.00 90.06 99 ILE A C 1
ATOM 797 O O . ILE A 1 99 ? -32.241 20.129 19.092 1.00 90.06 99 ILE A O 1
ATOM 801 N N . THR A 1 100 ? -31.943 21.713 20.649 1.00 93.69 100 THR A N 1
ATOM 802 C CA . THR A 1 100 ? -33.260 22.354 20.487 1.00 93.69 100 THR A CA 1
ATOM 803 C C . THR A 1 100 ? -33.203 23.719 19.809 1.00 93.69 100 THR A C 1
ATOM 805 O O . THR A 1 100 ? -34.248 24.244 19.431 1.00 93.69 100 THR A O 1
ATOM 808 N N . ARG A 1 101 ? -32.012 24.306 19.623 1.00 91.75 101 ARG A N 1
ATOM 809 C CA . ARG A 1 101 ? -31.851 25.618 18.976 1.00 91.75 101 ARG A CA 1
ATOM 810 C C . ARG A 1 101 ? -30.669 25.672 18.000 1.00 91.75 101 ARG A C 1
ATOM 812 O O . ARG A 1 101 ? -29.692 24.941 18.187 1.00 91.75 101 ARG A O 1
ATOM 819 N N . PRO A 1 102 ? -30.724 26.560 16.988 1.00 88.38 102 PRO A N 1
ATOM 820 C CA . PRO A 1 102 ? -29.595 26.816 16.097 1.00 88.38 102 PRO A CA 1
ATOM 821 C C . PRO A 1 102 ? -28.344 27.247 16.878 1.00 88.38 102 PRO A C 1
ATOM 823 O O . PRO A 1 102 ? -28.455 27.928 17.898 1.00 88.38 102 PRO A O 1
ATOM 826 N N . ASN A 1 103 ? -27.159 26.865 16.390 1.00 88.06 103 ASN A N 1
ATOM 827 C CA . ASN A 1 103 ? -25.842 27.189 16.970 1.00 88.06 103 ASN A CA 1
ATOM 828 C C . ASN A 1 103 ? -25.575 26.636 18.388 1.00 88.06 103 ASN A C 1
ATOM 830 O O . ASN A 1 103 ? -24.686 27.120 19.083 1.00 88.06 103 ASN A O 1
ATOM 834 N N . GLN A 1 104 ? -26.326 25.631 18.847 1.00 87.75 104 GLN A N 1
ATOM 835 C CA . GLN A 1 104 ? -26.090 24.982 20.146 1.00 87.75 104 GLN A CA 1
ATOM 836 C C . GLN A 1 104 ? -24.903 24.002 20.125 1.00 87.75 104 GLN A C 1
ATOM 838 O O . GLN A 1 104 ? -24.293 23.747 21.161 1.00 87.75 104 GLN A O 1
ATOM 843 N N . VAL A 1 105 ? -24.588 23.455 18.955 1.00 86.00 105 VAL A N 1
ATOM 844 C CA . VAL A 1 105 ? -23.435 22.594 18.689 1.00 86.00 105 VAL A CA 1
ATOM 845 C C . VAL A 1 105 ? -22.866 23.047 17.347 1.00 86.00 105 VAL A C 1
ATOM 847 O O . VAL A 1 105 ? -23.644 23.333 16.435 1.00 86.00 105 VAL A O 1
ATOM 850 N N . TRP A 1 106 ? -21.544 23.171 17.267 1.00 76.62 106 TRP A N 1
ATOM 851 C CA . TRP A 1 106 ? -20.816 23.520 16.045 1.00 76.62 106 TRP A CA 1
ATOM 852 C C . TRP A 1 106 ? -20.426 22.288 15.223 1.00 76.62 106 TRP A C 1
ATOM 854 O O . TRP A 1 106 ? -20.200 21.216 15.836 1.00 76.62 106 TRP A O 1
#

pLDDT: mean 83.41, std 14.96, range [39.84, 95.94]

Sequence (106 aa):
MRSAQNSPSRPVLIMCPKANPALT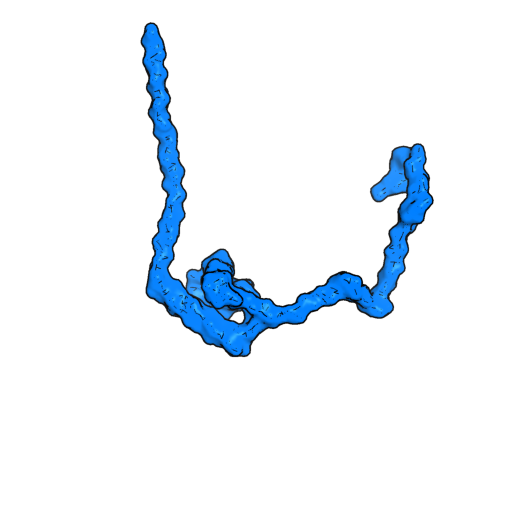LVLMQEIDRAFTEWPFLGVRQMRDCLVLLGYSVGRKRVRRLMRLMGLMAVYQKPKTSIPHPEHTRYPYLLRGLSITRPNQVW

Organism: Desulfovibrio desulfuricans (NCBI:txid876)

InterPro domains:
  IPR025948 HTH-like domain [PF13276] (27-79)

Secondary structure (DSSP, 8-state):
------PPP-----------HHHHHHHHHHHHHHHHH-TT--HHHHHHHHHHTT----HHHHHHHHHHTT-----PPP-TTS--TTS-----TTTT----STTS--

Foldseek 3Di:
DDDDPDDDDDDPPPPDDPPPVVVLVVLLVLLVVVCVVAVQDALVNSVVVCVVVVDPDDSVSSVVSCVVVVRDHDDDDPPPVDDDPPDDDDDPPCVPPDDDDPPPDD